Protein AF-A0A8T5UX08-F1 (afdb_monomer_lite)

Secondary structure (DSSP, 8-state):
-HHHHHHHHHHTT--S---EEEEETTEEEEEEEETTEEEEEEE-SS--HHHHHHHHHHHHHHHHHHHHHHHTTT-GGGHHHHHHHHHHHHHHT--

pLDDT: mean 85.42, std 13.53, range [38.19, 97.06]

Foldseek 3Di:
DVVVVQVVCVVVVVHGDAWDWDDDPFWIWIWGDQAPDIDIDTGGNPDDPVVVSVVCVVPSPVLSVLVVVCVVVVDPPCSVVSVVVVVVVVVVVPD

Structure (mmCIF, N/CA/C/O backbone):
data_AF-A0A8T5UX08-F1
#
_entry.id   AF-A0A8T5UX08-F1
#
loop_
_atom_site.group_PDB
_atom_site.id
_atom_site.type_symbol
_atom_site.label_atom_id
_atom_site.label_alt_id
_atom_site.label_comp_id
_atom_site.label_asym_id
_atom_site.label_entity_id
_atom_site.label_seq_id
_atom_site.pdbx_PDB_ins_code
_atom_site.Cartn_x
_atom_site.Cartn_y
_atom_site.Cartn_z
_atom_site.occupancy
_atom_site.B_iso_or_equiv
_atom_site.auth_seq_id
_atom_site.auth_comp_id
_atom_site.auth_asym_id
_atom_site.auth_atom_id
_atom_site.pdbx_PDB_model_num
ATOM 1 N N . VAL A 1 1 ? 12.813 0.146 5.584 1.00 80.19 1 VAL A N 1
ATOM 2 C CA . VAL A 1 1 ? 12.637 0.246 4.114 1.00 80.19 1 VAL A CA 1
ATOM 3 C C . VAL A 1 1 ? 11.572 1.273 3.747 1.00 80.19 1 VAL A C 1
ATOM 5 O O . VAL A 1 1 ? 11.919 2.205 3.045 1.00 80.19 1 VAL A O 1
ATOM 8 N N . TYR A 1 2 ? 10.343 1.184 4.275 1.00 87.81 2 TYR A N 1
ATOM 9 C CA . TYR A 1 2 ? 9.266 2.148 3.973 1.00 87.81 2 TYR A CA 1
ATOM 10 C C . TYR A 1 2 ? 9.664 3.622 4.173 1.00 87.81 2 TYR A C 1
ATOM 12 O O . TYR A 1 2 ? 9.585 4.415 3.244 1.00 87.81 2 TYR A O 1
ATOM 20 N N . THR A 1 3 ? 10.187 3.979 5.349 1.00 88.94 3 THR A N 1
ATOM 21 C CA . THR A 1 3 ? 10.601 5.362 5.652 1.00 88.94 3 THR A CA 1
ATOM 22 C C . THR A 1 3 ? 11.698 5.879 4.718 1.00 88.94 3 THR A C 1
ATOM 24 O O . THR A 1 3 ? 11.671 7.036 4.323 1.00 88.94 3 THR A O 1
ATOM 27 N N . ALA A 1 4 ? 12.632 5.011 4.317 1.00 91.44 4 ALA A N 1
ATOM 28 C CA . ALA A 1 4 ? 13.672 5.372 3.355 1.00 91.44 4 ALA A CA 1
ATOM 29 C C . ALA A 1 4 ? 13.083 5.613 1.953 1.00 91.44 4 ALA A C 1
ATOM 31 O O . ALA A 1 4 ? 13.521 6.518 1.253 1.00 91.44 4 ALA A O 1
ATOM 32 N N . GLY A 1 5 ? 12.064 4.841 1.557 1.00 91.94 5 GLY A N 1
ATOM 33 C CA . GLY A 1 5 ? 11.319 5.075 0.317 1.00 91.94 5 GLY A CA 1
ATOM 34 C C . GLY A 1 5 ? 10.565 6.409 0.324 1.00 91.94 5 GLY A C 1
ATOM 35 O O . GLY A 1 5 ? 10.574 7.122 -0.675 1.00 91.94 5 GLY A O 1
ATOM 36 N N . GLU A 1 6 ? 9.973 6.791 1.460 1.00 92.25 6 GLU A N 1
ATOM 37 C CA . GLU A 1 6 ? 9.371 8.123 1.631 1.00 92.25 6 GLU A CA 1
ATOM 38 C C . GLU A 1 6 ? 10.401 9.244 1.510 1.00 92.25 6 GLU A C 1
ATOM 40 O O . GLU A 1 6 ? 10.161 10.218 0.801 1.00 92.25 6 GLU A O 1
ATOM 45 N N . GLU A 1 7 ? 11.547 9.102 2.173 1.00 93.88 7 GLU A N 1
ATOM 46 C CA . GLU A 1 7 ? 12.625 10.087 2.115 1.00 93.88 7 GLU A CA 1
ATOM 47 C C . GLU A 1 7 ? 13.156 10.253 0.684 1.00 93.88 7 GLU A C 1
ATOM 49 O O . GLU A 1 7 ? 13.271 11.374 0.193 1.00 93.88 7 GLU A O 1
ATOM 54 N N . GLN A 1 8 ? 13.379 9.147 -0.032 1.00 94.44 8 GLN A N 1
ATOM 55 C CA . GLN A 1 8 ? 13.766 9.176 -1.445 1.00 94.44 8 GLN A CA 1
ATOM 56 C C . GLN A 1 8 ? 12.712 9.865 -2.318 1.00 94.44 8 GLN A C 1
ATOM 58 O O . GLN A 1 8 ? 13.061 10.690 -3.161 1.00 94.44 8 GLN A O 1
ATOM 63 N N . GLY A 1 9 ? 11.427 9.570 -2.104 1.00 95.00 9 GLY A N 1
ATOM 64 C CA . GLY A 1 9 ? 10.329 10.219 -2.823 1.00 95.00 9 GLY A CA 1
ATOM 65 C C . GLY A 1 9 ? 10.306 11.734 -2.618 1.00 95.00 9 GLY A C 1
ATOM 66 O O . GLY A 1 9 ? 10.103 12.481 -3.575 1.00 95.00 9 GLY A O 1
ATOM 67 N N . GLN A 1 10 ? 10.584 12.198 -1.399 1.00 95.00 10 GLN A N 1
ATOM 68 C CA . GLN A 1 10 ? 10.701 13.624 -1.091 1.00 95.00 10 GLN A CA 1
ATOM 69 C C . GLN A 1 10 ? 11.921 14.258 -1.766 1.00 95.00 10 GLN A C 1
ATOM 71 O O . GLN A 1 10 ? 11.777 15.279 -2.437 1.00 95.00 10 GLN A O 1
ATOM 76 N N . ILE A 1 11 ? 13.099 13.634 -1.655 1.00 96.38 11 ILE A N 1
ATOM 77 C CA . ILE A 1 11 ? 14.350 14.126 -2.259 1.00 96.38 11 ILE A CA 1
ATOM 78 C C . ILE A 1 11 ? 14.218 14.270 -3.780 1.00 96.38 11 ILE A C 1
ATOM 80 O O . ILE A 1 11 ? 14.704 15.238 -4.359 1.00 96.38 11 ILE A O 1
ATOM 84 N N . LEU A 1 12 ? 13.543 13.321 -4.429 1.00 97.06 12 LEU A N 1
ATOM 85 C CA . LEU A 1 12 ? 13.351 13.301 -5.880 1.00 97.06 12 LEU A CA 1
ATOM 86 C C . LEU A 1 12 ? 12.160 14.154 -6.357 1.00 97.06 12 LEU A C 1
ATOM 88 O O . LEU A 1 12 ? 11.904 14.220 -7.557 1.00 97.06 12 LEU A O 1
ATOM 92 N N . GLY A 1 13 ? 11.422 14.803 -5.449 1.00 95.44 13 GLY A N 1
ATOM 93 C CA . GLY A 1 13 ? 10.292 15.672 -5.793 1.00 95.44 13 GLY A CA 1
ATOM 94 C C . GLY A 1 13 ? 8.980 14.947 -6.121 1.00 95.44 13 GLY A C 1
ATOM 95 O O . GLY A 1 13 ? 8.055 15.569 -6.638 1.00 95.44 13 GLY A O 1
ATOM 96 N N . TYR A 1 14 ? 8.856 13.656 -5.802 1.00 94.69 14 TYR A N 1
ATOM 97 C CA . TYR A 1 14 ? 7.607 12.890 -5.938 1.00 94.69 14 TYR A CA 1
ATOM 98 C C . TYR A 1 14 ? 6.628 13.112 -4.773 1.00 94.69 14 TYR A C 1
ATOM 100 O O . TYR A 1 14 ? 5.447 12.776 -4.881 1.00 94.69 14 TYR A O 1
ATOM 108 N N . GLY A 1 15 ? 7.099 13.689 -3.664 1.00 92.31 15 GLY A N 1
ATOM 109 C CA . GLY A 1 15 ? 6.284 14.016 -2.498 1.00 92.31 15 GLY A CA 1
ATOM 110 C C . GLY A 1 15 ? 5.991 12.809 -1.604 1.00 92.31 15 GLY A C 1
ATOM 111 O O . GLY A 1 15 ? 6.850 11.962 -1.366 1.00 92.31 15 GLY A O 1
ATOM 112 N N . ASN A 1 16 ? 4.775 12.754 -1.050 1.00 90.00 16 ASN A N 1
ATOM 113 C CA . ASN A 1 16 ? 4.391 11.738 -0.067 1.00 90.00 16 ASN A CA 1
ATOM 114 C C . ASN A 1 16 ? 4.132 10.371 -0.716 1.00 90.00 16 ASN A C 1
ATOM 116 O O . ASN A 1 16 ? 3.418 10.263 -1.715 1.00 90.00 16 ASN A O 1
ATOM 120 N N . MET A 1 17 ? 4.637 9.306 -0.090 1.00 91.69 17 MET A N 1
ATOM 121 C CA . MET A 1 17 ? 4.425 7.944 -0.570 1.00 91.69 17 MET A CA 1
ATOM 122 C C . MET A 1 17 ? 3.008 7.458 -0.252 1.00 91.69 17 MET A C 1
ATOM 124 O O . MET A 1 17 ? 2.621 7.316 0.907 1.00 91.69 17 MET A O 1
ATOM 128 N N . ASN A 1 18 ? 2.239 7.167 -1.302 1.00 91.50 18 ASN A N 1
ATOM 129 C CA . ASN A 1 18 ? 0.868 6.664 -1.176 1.00 91.50 18 ASN A CA 1
ATOM 130 C C . ASN A 1 18 ? 0.796 5.132 -1.069 1.00 91.50 18 ASN A C 1
ATOM 132 O O . ASN A 1 18 ? -0.091 4.596 -0.409 1.00 91.50 18 ASN A O 1
ATOM 136 N N . LEU A 1 19 ? 1.691 4.431 -1.764 1.00 93.75 19 LEU A N 1
ATOM 137 C CA . LEU A 1 19 ? 1.763 2.974 -1.826 1.00 93.75 19 LEU A CA 1
ATOM 138 C C . LEU A 1 19 ? 3.178 2.585 -2.246 1.00 93.75 19 LEU A C 1
ATOM 140 O O . LEU A 1 19 ? 3.684 3.108 -3.237 1.00 93.75 19 LEU A O 1
ATOM 144 N N . GLN A 1 20 ? 3.773 1.640 -1.530 1.00 94.94 20 GLN A N 1
ATOM 145 C CA . GLN A 1 20 ? 4.984 0.947 -1.950 1.00 94.94 20 GLN A CA 1
ATOM 146 C C . GLN A 1 20 ? 4.627 -0.482 -2.352 1.00 94.94 20 GLN A C 1
ATOM 148 O O . GLN A 1 20 ? 3.885 -1.157 -1.638 1.00 94.94 20 GLN A O 1
ATOM 153 N N . ILE A 1 21 ? 5.180 -0.939 -3.473 1.00 94.75 21 ILE A N 1
ATOM 154 C CA . ILE A 1 21 ? 5.111 -2.330 -3.923 1.00 94.75 21 ILE A CA 1
ATOM 155 C C . ILE A 1 21 ? 6.546 -2.827 -4.051 1.00 94.75 21 ILE A C 1
ATOM 157 O O . ILE A 1 21 ? 7.399 -2.142 -4.615 1.00 94.75 21 ILE A O 1
ATOM 161 N N . THR A 1 22 ? 6.828 -3.998 -3.504 1.00 94.69 22 THR A N 1
ATOM 162 C CA . THR A 1 22 ? 8.121 -4.666 -3.6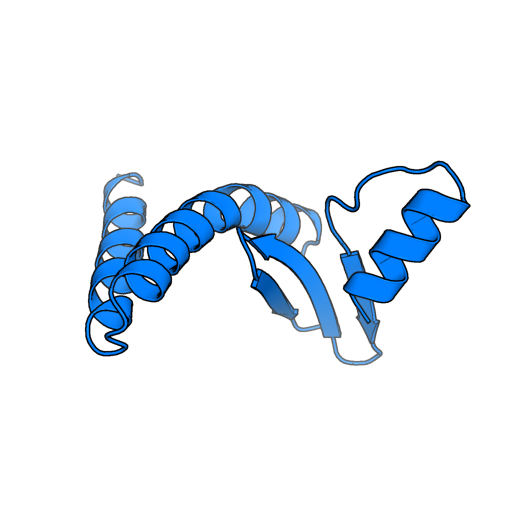38 1.00 94.69 22 THR A CA 1
ATOM 163 C C . THR A 1 22 ? 7.874 -6.091 -4.093 1.00 94.69 22 THR A C 1
ATOM 165 O O . THR A 1 22 ? 7.163 -6.840 -3.430 1.00 94.69 22 THR A O 1
ATOM 168 N N . GLU A 1 23 ? 8.427 -6.439 -5.247 1.00 94.56 23 GLU A N 1
ATOM 169 C CA . GLU A 1 23 ? 8.286 -7.752 -5.864 1.00 94.56 23 GLU A CA 1
ATOM 170 C C . GLU A 1 23 ? 9.486 -8.636 -5.515 1.00 94.56 23 GLU A C 1
ATOM 172 O O . GLU A 1 23 ? 10.630 -8.181 -5.477 1.00 94.56 23 GLU A O 1
ATOM 177 N N . TYR A 1 24 ? 9.203 -9.904 -5.249 1.00 95.19 24 TYR A N 1
ATOM 178 C CA . TYR A 1 24 ? 10.154 -10.965 -4.966 1.00 95.19 24 TYR A CA 1
ATOM 179 C C . TYR A 1 24 ? 9.829 -12.160 -5.859 1.00 95.19 24 TYR A C 1
ATOM 181 O O . TYR A 1 24 ? 8.693 -12.336 -6.291 1.00 95.19 24 TYR A O 1
ATOM 189 N N . ASN A 1 25 ? 10.796 -13.061 -6.038 1.00 96.69 25 ASN A N 1
ATOM 190 C CA . ASN A 1 25 ? 10.606 -14.278 -6.840 1.00 96.69 25 ASN A CA 1
ATOM 191 C C . ASN A 1 25 ? 9.391 -15.117 -6.400 1.00 96.69 25 ASN A C 1
ATOM 193 O O . ASN A 1 25 ? 8.783 -15.795 -7.220 1.00 96.69 25 ASN A O 1
ATOM 197 N N . ASN A 1 26 ? 9.043 -15.060 -5.110 1.00 95.88 26 ASN A N 1
ATOM 198 C CA . ASN A 1 26 ? 7.986 -15.872 -4.509 1.00 95.88 26 ASN A CA 1
ATOM 199 C C . ASN A 1 26 ? 6.795 -15.044 -4.013 1.00 95.88 26 ASN A C 1
ATOM 201 O O . ASN A 1 26 ? 5.982 -15.564 -3.255 1.00 95.88 26 ASN A O 1
ATOM 205 N N . GLY A 1 27 ? 6.682 -13.769 -4.387 1.00 96.62 27 GLY A N 1
ATOM 206 C CA . GLY A 1 27 ? 5.550 -12.972 -3.937 1.00 96.62 27 GLY A CA 1
ATOM 207 C C . GLY A 1 27 ? 5.756 -11.476 -4.008 1.00 96.62 27 GLY A C 1
ATOM 208 O O . GLY A 1 27 ? 6.754 -10.979 -4.520 1.00 96.62 27 GLY A O 1
ATOM 209 N N . MET A 1 28 ? 4.804 -10.739 -3.454 1.00 96.94 28 MET A N 1
ATOM 210 C CA . MET A 1 28 ? 4.851 -9.284 -3.412 1.00 96.94 28 MET A CA 1
ATOM 211 C C . MET A 1 28 ? 4.550 -8.781 -2.007 1.00 96.94 28 MET A C 1
ATOM 213 O O . MET A 1 28 ? 3.761 -9.369 -1.269 1.00 96.94 28 MET A O 1
ATOM 217 N N . ILE A 1 29 ? 5.164 -7.660 -1.646 1.00 96.56 29 ILE A N 1
ATOM 218 C CA . ILE A 1 29 ? 4.871 -6.912 -0.429 1.00 96.56 29 ILE A CA 1
ATOM 219 C C . ILE A 1 29 ? 4.308 -5.553 -0.827 1.00 96.56 29 ILE A C 1
ATOM 221 O O . ILE A 1 29 ? 4.950 -4.776 -1.532 1.00 96.56 29 ILE A O 1
ATOM 225 N N . TYR A 1 30 ? 3.119 -5.248 -0.323 1.00 96.38 30 TYR A N 1
ATOM 226 C CA . TYR A 1 30 ? 2.438 -3.973 -0.488 1.00 96.38 30 TYR A CA 1
ATOM 227 C C . TYR A 1 30 ? 2.433 -3.248 0.846 1.00 96.38 30 TYR A C 1
ATOM 229 O O . TYR A 1 30 ? 2.094 -3.845 1.865 1.00 96.38 30 TYR A O 1
ATOM 237 N N . SER A 1 31 ? 2.790 -1.970 0.858 1.00 95.19 31 SER A N 1
ATOM 238 C CA . SER A 1 31 ? 2.828 -1.169 2.081 1.00 95.19 31 SER A CA 1
ATOM 239 C C . SER A 1 31 ? 2.137 0.171 1.881 1.00 95.19 31 SER A C 1
ATOM 241 O O . SER A 1 31 ? 2.407 0.875 0.906 1.00 95.19 31 SER A O 1
ATOM 243 N N . VAL A 1 32 ? 1.274 0.544 2.822 1.00 94.94 32 VAL A N 1
ATOM 244 C CA . VAL A 1 32 ? 0.603 1.851 2.862 1.00 94.94 32 VAL A CA 1
ATOM 245 C C . VAL A 1 32 ? 0.652 2.423 4.270 1.00 94.94 32 VAL A C 1
ATOM 247 O O . VAL A 1 32 ? 0.584 1.692 5.261 1.00 94.94 32 VAL A O 1
ATOM 250 N N . ARG A 1 33 ? 0.731 3.747 4.377 1.00 90.94 33 ARG A N 1
ATOM 251 C CA . ARG A 1 33 ? 0.641 4.437 5.664 1.00 90.94 33 ARG A CA 1
ATOM 252 C C . ARG A 1 33 ? -0.745 4.221 6.283 1.00 90.94 33 ARG A C 1
ATOM 254 O O . ARG A 1 33 ? -1.765 4.448 5.636 1.00 90.94 33 ARG A O 1
ATOM 261 N N . ALA A 1 34 ? -0.776 3.811 7.548 1.00 90.94 34 ALA A N 1
ATOM 262 C CA . ALA A 1 34 ? -1.991 3.598 8.330 1.00 90.94 34 ALA A CA 1
ATOM 263 C C . ALA A 1 34 ? -1.849 4.306 9.687 1.00 90.94 34 ALA A C 1
ATOM 265 O O . ALA A 1 34 ? -1.416 3.730 10.687 1.00 90.94 34 ALA A O 1
ATOM 266 N N . GLY A 1 35 ? -2.180 5.600 9.713 1.00 86.81 35 GLY A N 1
ATOM 267 C CA . GLY A 1 35 ? -1.992 6.446 10.893 1.00 86.81 35 GLY A CA 1
ATOM 268 C C . GLY A 1 35 ? -0.507 6.651 11.204 1.00 86.81 35 GLY A C 1
ATOM 269 O O . GLY A 1 35 ? 0.253 7.092 10.341 1.00 86.81 35 GLY A O 1
ATOM 270 N N . LYS A 1 36 ? -0.098 6.332 12.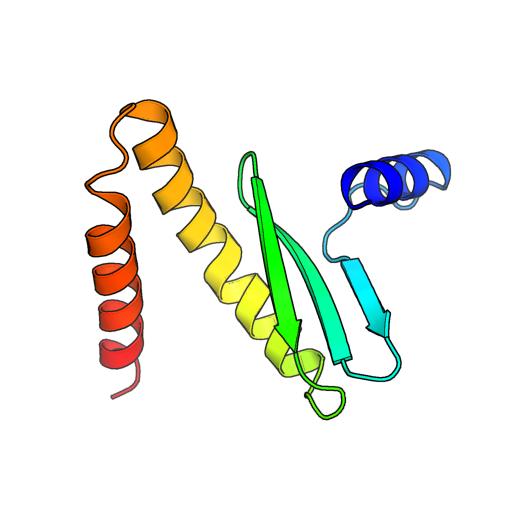440 1.00 84.50 36 LYS A N 1
ATOM 271 C CA . LYS A 1 36 ? 1.316 6.360 12.864 1.00 84.50 36 LYS A CA 1
ATOM 272 C C . LYS A 1 36 ? 2.106 5.114 12.437 1.00 84.50 36 LYS A C 1
ATOM 274 O O . LYS A 1 36 ? 3.323 5.104 12.585 1.00 84.50 36 LYS A O 1
ATOM 279 N N . GLY A 1 37 ? 1.427 4.078 11.942 1.00 86.44 37 GLY A N 1
ATOM 280 C CA . GLY A 1 37 ? 2.034 2.826 11.498 1.00 86.44 37 GLY A CA 1
ATOM 281 C C . GLY A 1 37 ? 1.992 2.638 9.983 1.00 86.44 37 GLY A C 1
ATOM 282 O O . GLY A 1 37 ? 1.556 3.509 9.225 1.00 86.44 37 GLY A O 1
ATOM 283 N N . VAL A 1 38 ? 2.429 1.458 9.550 1.00 90.69 38 VAL A N 1
ATOM 284 C CA . VAL A 1 38 ? 2.398 1.011 8.154 1.00 90.69 38 VAL A CA 1
ATOM 285 C C . VAL A 1 38 ? 1.603 -0.288 8.098 1.00 90.69 38 VAL A C 1
ATOM 287 O O . VAL A 1 38 ? 1.910 -1.230 8.826 1.00 90.69 38 VAL A O 1
ATOM 290 N N . LEU A 1 39 ? 0.575 -0.334 7.251 1.00 92.81 39 LEU A N 1
ATOM 291 C CA . LEU A 1 39 ? -0.140 -1.564 6.934 1.00 92.81 39 LEU A CA 1
ATOM 292 C C . LEU A 1 39 ? 0.595 -2.273 5.801 1.00 92.81 39 LEU A C 1
ATOM 294 O O . LEU A 1 39 ? 0.846 -1.670 4.755 1.00 92.81 39 LEU A O 1
ATOM 298 N N . VAL A 1 40 ? 0.909 -3.547 6.019 1.00 94.44 40 VAL A N 1
ATOM 299 C CA . VAL A 1 40 ? 1.656 -4.382 5.079 1.00 94.44 40 VAL A CA 1
ATOM 300 C C . VAL A 1 40 ? 0.811 -5.586 4.683 1.00 94.44 40 VAL A C 1
ATOM 302 O O . VAL A 1 40 ? 0.226 -6.242 5.542 1.00 94.44 40 VAL A O 1
ATOM 305 N N . VAL A 1 41 ? 0.759 -5.879 3.386 1.00 95.69 41 VAL A N 1
ATOM 306 C CA . VAL A 1 41 ? 0.132 -7.082 2.828 1.00 95.69 41 VAL A CA 1
ATOM 307 C C . VAL A 1 41 ? 1.190 -7.840 2.041 1.00 95.69 41 VAL A C 1
ATOM 309 O O . VAL A 1 41 ? 1.79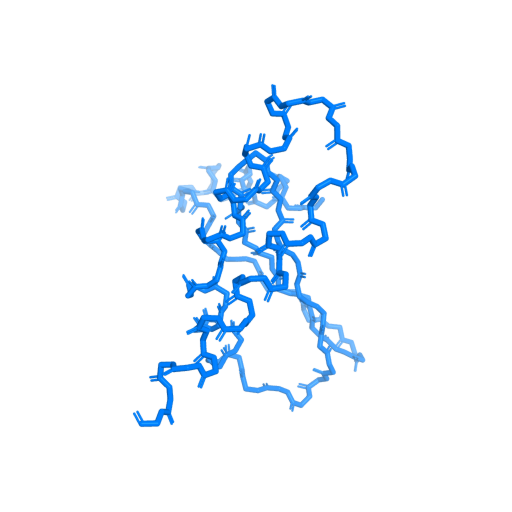8 -7.277 1.133 1.00 95.69 41 VAL A O 1
ATOM 312 N N . ALA A 1 42 ? 1.405 -9.103 2.397 1.00 96.44 42 ALA A N 1
ATOM 313 C CA . ALA A 1 42 ? 2.241 -10.031 1.646 1.00 96.44 42 ALA A CA 1
ATOM 314 C C . ALA A 1 42 ? 1.345 -10.962 0.825 1.00 96.44 42 ALA A C 1
ATOM 316 O O . ALA A 1 42 ? 0.304 -11.407 1.312 1.00 96.44 42 ALA A O 1
ATOM 317 N N . THR A 1 43 ? 1.736 -11.238 -0.412 1.00 96.75 43 THR A N 1
ATOM 318 C CA . THR A 1 43 ? 0.974 -12.086 -1.331 1.00 96.75 43 THR A CA 1
ATOM 319 C C . THR A 1 43 ? 1.885 -13.037 -2.085 1.00 96.75 43 THR A C 1
ATOM 321 O O . THR A 1 43 ? 3.066 -12.748 -2.259 1.00 96.75 43 THR A O 1
ATOM 324 N N . ASP A 1 44 ? 1.304 -14.101 -2.633 1.00 96.00 44 ASP A N 1
ATOM 325 C CA . ASP A 1 44 ? 1.927 -14.904 -3.687 1.00 96.00 44 ASP A CA 1
ATOM 326 C C . ASP A 1 44 ? 2.137 -14.078 -4.981 1.00 96.00 44 ASP A C 1
ATOM 328 O O . ASP A 1 44 ? 1.595 -12.969 -5.097 1.00 96.00 44 ASP A O 1
ATOM 332 N N . PRO A 1 45 ? 2.902 -14.584 -5.973 1.00 91.62 45 PRO A N 1
ATOM 333 C CA . PRO A 1 45 ? 3.189 -13.850 -7.211 1.00 91.62 45 PRO A CA 1
ATOM 334 C C . PRO A 1 45 ? 1.947 -13.591 -8.075 1.00 91.62 45 PRO A C 1
ATOM 336 O O . PRO A 1 45 ? 1.832 -12.559 -8.729 1.00 91.62 45 PRO A O 1
ATOM 339 N N . ASN A 1 46 ? 0.989 -14.521 -8.071 1.00 90.31 46 ASN A N 1
ATOM 340 C CA . ASN A 1 46 ? -0.159 -14.507 -8.978 1.00 90.31 46 ASN A CA 1
ATOM 341 C C . ASN A 1 46 ? -1.364 -13.764 -8.386 1.00 90.31 46 ASN A C 1
ATOM 343 O O . ASN A 1 46 ? -2.469 -14.306 -8.324 1.00 90.31 46 ASN A O 1
ATOM 347 N N . VAL A 1 47 ? -1.166 -12.520 -7.945 1.00 91.56 47 VAL A N 1
ATOM 348 C CA . VAL A 1 47 ? -2.261 -11.671 -7.453 1.00 91.56 47 VAL A CA 1
ATOM 349 C C . VAL A 1 47 ? -2.547 -10.499 -8.377 1.00 91.56 47 VAL A C 1
ATOM 351 O O . VAL A 1 47 ? -1.662 -9.905 -8.988 1.00 91.56 47 VAL A O 1
ATOM 354 N N . GLN A 1 48 ? -3.817 -10.105 -8.441 1.00 94.19 48 GLN A N 1
ATOM 355 C CA . GLN A 1 48 ? -4.207 -8.917 -9.183 1.00 94.19 48 GLN A CA 1
ATOM 356 C C . GLN A 1 48 ? -3.854 -7.658 -8.373 1.00 94.19 48 GLN A C 1
ATOM 358 O O . GLN A 1 48 ? -4.559 -7.295 -7.431 1.00 94.19 48 GLN A O 1
ATOM 363 N N . ILE A 1 49 ? -2.789 -6.953 -8.769 1.00 93.00 49 ILE A N 1
ATOM 364 C CA . ILE A 1 49 ? -2.296 -5.723 -8.110 1.00 93.00 49 ILE A CA 1
ATOM 365 C C . ILE A 1 49 ? -3.423 -4.703 -7.885 1.00 93.00 49 ILE A C 1
ATOM 367 O O . ILE A 1 49 ? -3.511 -4.080 -6.825 1.00 93.00 49 ILE A O 1
ATOM 371 N N . GLY A 1 50 ? -4.317 -4.546 -8.869 1.00 94.56 50 GLY A N 1
ATOM 372 C CA . GLY A 1 50 ? -5.467 -3.645 -8.774 1.00 94.56 50 GLY A CA 1
ATOM 373 C C . GLY A 1 50 ? -6.392 -3.978 -7.601 1.00 94.56 50 GLY A C 1
ATOM 374 O O . GLY A 1 50 ? -6.811 -3.073 -6.878 1.00 94.56 50 GLY A O 1
ATOM 375 N N . PHE A 1 51 ? -6.640 -5.267 -7.361 1.00 94.62 51 PHE A N 1
ATOM 376 C CA . PHE A 1 51 ? -7.457 -5.741 -6.248 1.00 94.62 51 PHE A CA 1
ATOM 377 C C . PHE A 1 51 ? -6.789 -5.462 -4.898 1.00 94.62 51 PHE A C 1
ATOM 379 O O . PHE A 1 51 ? -7.431 -4.929 -3.990 1.00 94.62 51 PHE A O 1
ATOM 386 N N . ILE A 1 52 ? -5.484 -5.724 -4.776 1.00 95.94 52 ILE A N 1
ATOM 387 C CA . ILE A 1 52 ? -4.734 -5.430 -3.546 1.00 95.94 52 ILE A CA 1
ATOM 388 C C . ILE A 1 52 ? -4.723 -3.926 -3.262 1.00 95.94 52 ILE A C 1
ATOM 390 O O . ILE A 1 52 ? -5.008 -3.497 -2.143 1.00 95.94 52 ILE A O 1
ATOM 394 N N . ARG A 1 53 ? -4.487 -3.098 -4.285 1.00 94.81 53 ARG A N 1
ATOM 395 C CA . ARG A 1 53 ? -4.511 -1.635 -4.163 1.00 94.81 53 ARG A CA 1
ATOM 396 C C . ARG A 1 53 ? -5.882 -1.113 -3.732 1.00 94.81 53 ARG A C 1
ATOM 398 O O . ARG A 1 53 ? -5.950 -0.248 -2.859 1.00 94.81 53 ARG A O 1
ATOM 405 N N . ALA A 1 54 ? -6.964 -1.620 -4.325 1.00 94.94 54 ALA A N 1
ATOM 406 C CA . ALA A 1 54 ? -8.327 -1.246 -3.949 1.00 94.94 54 ALA A CA 1
ATOM 407 C C . ALA A 1 54 ? -8.640 -1.652 -2.500 1.00 94.94 54 ALA A C 1
ATOM 409 O O . ALA A 1 54 ? -9.153 -0.841 -1.728 1.00 94.94 54 ALA A O 1
ATOM 410 N N . THR A 1 55 ? -8.250 -2.868 -2.116 1.00 94.56 55 THR A N 1
ATOM 411 C CA . THR A 1 55 ? -8.415 -3.408 -0.761 1.00 94.56 55 THR A CA 1
ATOM 412 C C . THR A 1 55 ? -7.678 -2.551 0.268 1.00 94.56 55 THR A C 1
ATOM 414 O O . THR A 1 55 ? -8.284 -2.081 1.229 1.00 94.56 55 THR A O 1
ATOM 417 N N . LEU A 1 56 ? -6.398 -2.253 0.037 1.00 95.31 56 LEU A N 1
ATOM 418 C CA . LEU A 1 56 ? -5.603 -1.393 0.916 1.00 95.31 56 LEU A CA 1
ATOM 419 C C . LEU A 1 56 ? -6.202 0.010 1.041 1.00 95.31 56 LEU A C 1
ATOM 421 O O . LEU A 1 56 ? -6.319 0.527 2.149 1.00 95.31 56 LEU A O 1
ATOM 425 N N . LYS A 1 57 ? -6.648 0.612 -0.068 1.00 92.56 57 LYS A N 1
ATOM 426 C CA . LYS A 1 57 ? -7.275 1.941 -0.051 1.00 92.56 57 LYS A CA 1
ATOM 427 C C . LYS A 1 57 ? -8.595 1.957 0.731 1.00 92.56 57 LYS A C 1
ATOM 429 O O . LYS A 1 57 ? -8.868 2.936 1.421 1.00 92.56 57 LYS A O 1
ATOM 434 N N . LYS A 1 58 ? -9.395 0.887 0.643 1.00 93.44 58 LYS A N 1
ATOM 435 C CA . LYS A 1 58 ? -10.652 0.730 1.395 1.00 93.44 58 LYS A CA 1
ATOM 436 C C . LYS A 1 58 ? -10.398 0.584 2.898 1.00 93.44 58 LYS A C 1
ATOM 438 O O . LYS A 1 58 ? -11.116 1.174 3.704 1.00 93.44 58 LYS A O 1
ATOM 443 N N . TRP A 1 59 ? -9.397 -0.207 3.275 1.00 93.44 59 TRP A N 1
ATOM 444 C CA . TRP A 1 59 ? -9.258 -0.698 4.646 1.00 93.44 59 TRP A CA 1
ATOM 445 C C . TRP A 1 59 ? -8.216 0.023 5.493 1.00 93.44 59 TRP A C 1
ATOM 447 O O . TRP A 1 59 ? -8.423 0.156 6.699 1.00 93.44 59 TRP A O 1
ATOM 457 N N . ALA A 1 60 ? -7.141 0.544 4.899 1.00 93.25 60 ALA A N 1
ATOM 458 C CA . ALA A 1 60 ? -6.078 1.215 5.648 1.00 93.25 60 ALA A CA 1
ATOM 459 C C . ALA A 1 60 ? -6.583 2.380 6.525 1.00 93.25 60 ALA A C 1
ATOM 461 O O . ALA A 1 60 ? -6.168 2.444 7.683 1.00 93.25 60 ALA A O 1
ATOM 462 N N . PRO A 1 61 ? -7.516 3.250 6.073 1.00 92.88 61 PRO A N 1
ATOM 463 C CA . PRO A 1 61 ? -8.054 4.308 6.929 1.00 92.88 61 PRO A CA 1
ATOM 464 C C . PRO A 1 61 ? -8.843 3.771 8.132 1.00 92.88 61 PRO A C 1
ATOM 466 O O . PRO A 1 61 ? -8.709 4.294 9.236 1.00 92.88 61 PRO A O 1
AT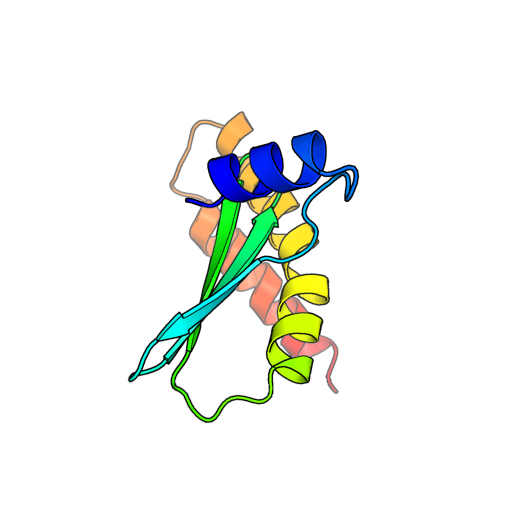OM 469 N N . LYS A 1 62 ? -9.631 2.702 7.943 1.00 92.50 62 LYS A N 1
ATOM 470 C CA . LYS A 1 62 ? -10.424 2.075 9.015 1.00 92.50 62 LYS A CA 1
ATOM 471 C C . LYS A 1 62 ? -9.518 1.404 10.050 1.00 92.50 62 LYS A C 1
ATOM 473 O O . LYS A 1 62 ? -9.695 1.589 11.251 1.00 92.50 62 LYS A O 1
ATOM 478 N N . ILE A 1 63 ? -8.495 0.691 9.583 1.00 90.81 63 ILE A N 1
ATOM 479 C CA . ILE A 1 63 ? -7.488 0.062 10.447 1.00 90.81 63 ILE A CA 1
ATOM 480 C C . ILE A 1 63 ? -6.710 1.133 11.220 1.00 90.81 63 ILE A C 1
ATOM 482 O O . ILE A 1 63 ? -6.519 1.001 12.426 1.00 90.81 63 ILE A O 1
ATOM 486 N N . ALA A 1 64 ? -6.324 2.233 10.569 1.00 91.44 64 ALA A N 1
ATOM 487 C CA . ALA A 1 64 ? -5.659 3.351 11.233 1.00 91.44 64 ALA A CA 1
ATOM 488 C C . ALA A 1 64 ? -6.512 3.949 12.364 1.00 91.44 64 ALA A C 1
ATOM 490 O O . ALA A 1 64 ? -5.978 4.271 13.424 1.00 91.44 64 ALA A O 1
ATOM 491 N N . GLN A 1 65 ? -7.829 4.077 12.165 1.00 90.12 65 GLN A N 1
ATOM 492 C CA . GLN A 1 65 ? -8.745 4.537 13.210 1.00 90.12 65 GLN A CA 1
ATOM 493 C C . GLN A 1 65 ? -8.759 3.588 14.410 1.00 90.12 65 GLN A C 1
ATOM 495 O O . GLN A 1 65 ? -8.607 4.055 15.538 1.00 90.12 65 GLN A O 1
ATOM 500 N N . VAL A 1 66 ? -8.872 2.275 14.182 1.00 86.62 66 VAL A N 1
ATOM 501 C CA . VAL A 1 66 ? -8.820 1.272 15.259 1.00 86.62 66 VAL A CA 1
ATOM 502 C C . VAL A 1 66 ? -7.498 1.367 16.015 1.00 86.62 66 VAL A C 1
ATOM 504 O O . VAL A 1 66 ? -7.500 1.562 17.227 1.00 86.62 66 VAL A O 1
ATOM 507 N N . LEU A 1 67 ? -6.366 1.335 15.310 1.00 82.12 67 LEU A N 1
ATOM 508 C CA . LEU A 1 67 ? -5.042 1.416 15.931 1.00 82.12 67 LEU A CA 1
ATOM 509 C C . LEU A 1 67 ? -4.864 2.698 16.752 1.00 82.12 67 LEU A C 1
ATOM 511 O O . LEU A 1 67 ? -4.358 2.645 17.871 1.00 82.12 67 LEU A O 1
ATOM 515 N N . ASN A 1 68 ? -5.326 3.843 16.244 1.00 83.31 68 ASN A N 1
ATOM 516 C CA . ASN A 1 68 ? -5.259 5.105 16.977 1.00 83.31 68 ASN A CA 1
ATOM 517 C C . ASN A 1 68 ? -6.062 5.059 18.287 1.00 83.31 68 ASN A C 1
ATOM 519 O O . ASN A 1 68 ? -5.584 5.582 19.292 1.00 83.31 68 ASN A O 1
ATOM 523 N N . ARG A 1 69 ? -7.238 4.412 18.318 1.00 79.81 69 ARG A N 1
ATOM 524 C CA . ARG A 1 69 ? -8.023 4.253 19.558 1.00 79.81 69 ARG A CA 1
ATOM 525 C C . ARG A 1 69 ? -7.270 3.449 20.617 1.00 79.81 69 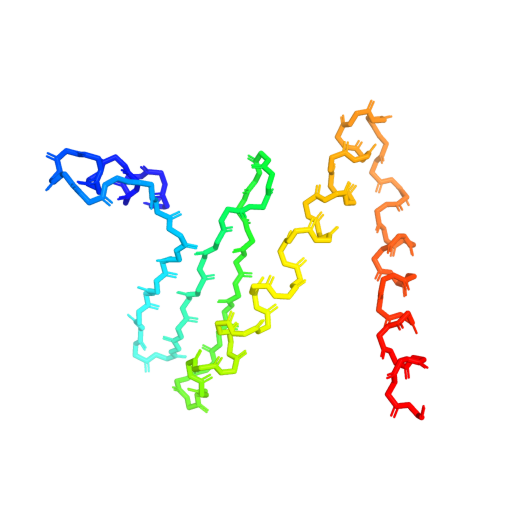ARG A C 1
ATOM 527 O O . ARG A 1 69 ? -7.365 3.780 21.794 1.00 79.81 69 ARG A O 1
ATOM 534 N N . HIS A 1 70 ? -6.510 2.436 20.210 1.00 70.19 70 HIS A N 1
ATOM 535 C CA . HIS A 1 70 ? -5.811 1.536 21.136 1.00 70.19 70 HIS A CA 1
ATOM 536 C C . HIS A 1 70 ? -4.453 2.066 21.593 1.00 70.19 70 HIS A C 1
ATOM 538 O O . HIS A 1 70 ? -4.125 1.959 22.773 1.00 70.19 70 HIS A O 1
ATOM 544 N N . ILE A 1 71 ? -3.706 2.742 20.713 1.00 65.62 71 ILE A N 1
ATOM 545 C CA . ILE A 1 71 ? -2.456 3.433 21.082 1.00 65.62 71 ILE A CA 1
ATOM 546 C C . ILE A 1 71 ? -2.725 4.519 22.137 1.00 65.62 71 ILE A C 1
ATOM 548 O O . ILE A 1 71 ? -1.909 4.723 23.031 1.00 65.62 71 ILE A O 1
ATOM 552 N N . LEU A 1 72 ? -3.879 5.190 22.071 1.00 57.41 72 LEU A N 1
ATOM 553 C CA . LEU A 1 72 ? -4.291 6.194 23.059 1.00 57.41 72 LEU A CA 1
ATOM 554 C C . LEU A 1 72 ? -4.774 5.590 24.388 1.00 57.41 72 LEU A C 1
ATOM 556 O O . LEU A 1 72 ? -4.774 6.289 25.397 1.00 57.41 72 LEU A O 1
ATOM 560 N N . LYS A 1 73 ? -5.186 4.315 24.403 1.00 57.12 73 LYS A N 1
ATOM 561 C CA . LYS A 1 73 ? -5.728 3.631 25.591 1.00 57.12 73 LYS A CA 1
ATOM 562 C C . LYS A 1 73 ? -4.703 2.785 26.351 1.00 57.12 73 LYS A C 1
ATOM 564 O O . LYS A 1 73 ? -5.015 2.323 27.441 1.00 57.12 73 LYS A O 1
ATOM 569 N N . GLY A 1 74 ? -3.507 2.560 25.798 1.00 55.84 74 GLY A N 1
ATOM 570 C CA . GLY A 1 74 ? -2.436 1.800 26.458 1.00 55.84 74 GLY A CA 1
ATOM 571 C C . GLY A 1 74 ? -2.758 0.324 26.746 1.00 55.84 74 GLY A C 1
ATOM 572 O O . GLY A 1 74 ? -1.997 -0.324 27.456 1.00 55.84 74 GLY A O 1
ATOM 573 N N . ALA A 1 75 ? -3.859 -0.215 26.209 1.00 55.12 75 ALA A N 1
ATOM 574 C CA . ALA A 1 75 ? -4.371 -1.546 26.533 1.00 55.12 75 ALA A CA 1
ATOM 575 C C . ALA A 1 75 ? -4.466 -2.421 25.263 1.00 55.12 75 ALA A C 1
ATOM 577 O O . ALA A 1 75 ? -5.318 -2.159 24.411 1.00 55.12 75 ALA A O 1
ATOM 578 N N . PRO A 1 76 ? -3.625 -3.465 25.118 1.00 57.25 76 PRO A N 1
ATOM 579 C CA . PRO A 1 76 ? -3.622 -4.358 23.952 1.00 57.25 76 PR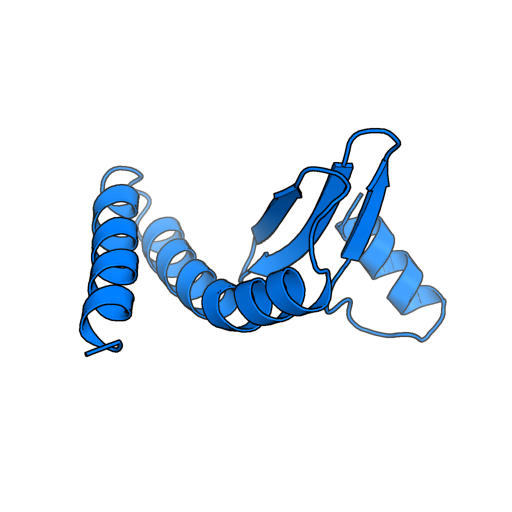O A CA 1
ATOM 580 C C . PRO A 1 76 ? -4.886 -5.220 23.803 1.00 57.25 76 PRO A C 1
ATOM 582 O O . PRO A 1 76 ? -5.177 -5.701 22.710 1.00 57.25 76 PRO A O 1
ATOM 585 N N . GLU A 1 77 ? -5.634 -5.431 24.888 1.00 59.88 77 GLU A N 1
ATOM 586 C CA . GLU A 1 77 ? -6.631 -6.508 24.972 1.00 59.88 77 GLU A CA 1
ATOM 587 C C . GLU A 1 77 ? -7.893 -6.280 24.123 1.00 59.88 77 GLU A C 1
ATOM 589 O O . GLU A 1 77 ? -8.598 -7.233 23.816 1.00 59.88 77 GLU A O 1
ATOM 594 N N . THR A 1 78 ? -8.155 -5.051 23.662 1.00 64.75 78 THR A N 1
ATOM 595 C CA . THR A 1 78 ? -9.403 -4.710 22.943 1.00 64.75 78 THR A CA 1
ATOM 596 C C . THR A 1 78 ? -9.245 -4.553 21.423 1.00 64.75 78 THR A C 1
ATOM 598 O O . THR A 1 78 ? -10.234 -4.361 20.718 1.00 64.75 78 THR A O 1
ATOM 601 N N . ILE A 1 79 ? -8.028 -4.692 20.875 1.00 70.19 79 ILE A N 1
ATOM 602 C CA . ILE A 1 79 ? -7.781 -4.569 19.420 1.00 70.19 79 ILE A CA 1
ATOM 603 C C . ILE A 1 79 ? -8.463 -5.703 18.638 1.00 70.19 79 ILE A C 1
ATOM 605 O O . ILE A 1 79 ? -8.992 -5.474 17.552 1.00 70.19 79 ILE A O 1
ATOM 609 N N . SER A 1 80 ? -8.460 -6.921 19.196 1.00 74.38 80 SER A N 1
ATOM 610 C CA . SER A 1 80 ? -9.072 -8.121 18.598 1.00 74.38 80 SER A CA 1
ATOM 611 C C . SER A 1 80 ? -10.536 -7.894 18.226 1.00 74.38 80 SER A C 1
ATOM 613 O O . SER A 1 80 ? -10.964 -8.242 17.125 1.00 74.38 80 SER A O 1
ATOM 615 N N . ASP A 1 81 ? -11.300 -7.312 19.145 1.00 78.31 81 ASP A N 1
ATOM 616 C CA . ASP A 1 81 ? -12.755 -7.283 19.038 1.00 78.31 81 ASP A CA 1
ATOM 617 C C . ASP A 1 81 ? -13.214 -6.171 18.091 1.00 78.31 81 ASP A C 1
ATOM 619 O O . ASP A 1 81 ? -14.062 -6.415 17.235 1.00 78.31 81 ASP A O 1
ATOM 623 N N . ASP A 1 82 ? -12.536 -5.019 18.110 1.00 75.88 82 ASP A N 1
ATOM 624 C CA . ASP A 1 82 ? -12.725 -3.945 17.127 1.00 75.88 82 ASP A CA 1
ATOM 625 C C . ASP A 1 82 ? -12.433 -4.412 15.687 1.00 75.88 82 ASP A C 1
ATOM 627 O O . ASP A 1 82 ? -13.115 -4.018 14.737 1.00 75.88 82 ASP A O 1
ATOM 631 N N . LEU A 1 83 ? -11.404 -5.248 15.498 1.00 76.31 83 LEU A N 1
ATOM 632 C CA . LEU A 1 83 ? -11.078 -5.807 14.182 1.00 76.31 83 LEU A CA 1
ATOM 633 C C . LEU A 1 83 ? -12.138 -6.814 13.713 1.00 76.31 83 LEU A C 1
ATOM 635 O O . LEU A 1 83 ? -12.488 -6.825 12.530 1.00 76.31 83 LEU A O 1
ATOM 639 N N . LYS A 1 84 ? -12.682 -7.632 14.623 1.00 79.44 84 LYS A N 1
ATOM 640 C CA . LYS A 1 84 ? -13.788 -8.558 14.320 1.00 79.44 84 LYS A CA 1
ATOM 641 C C . LYS A 1 84 ? -15.078 -7.813 13.978 1.00 79.44 84 LYS A C 1
ATOM 643 O O . LYS A 1 84 ? -15.804 -8.231 13.074 1.00 79.44 84 LYS A O 1
ATOM 648 N N . GLU A 1 85 ? -15.355 -6.705 14.656 1.00 81.75 85 GLU A N 1
ATOM 649 C CA . GLU A 1 85 ? -16.502 -5.849 14.355 1.00 81.75 85 GLU A CA 1
ATOM 650 C C . GLU A 1 85 ? -16.361 -5.211 12.965 1.00 81.75 85 GLU A C 1
ATOM 652 O O . GLU A 1 85 ? -17.281 -5.291 12.146 1.00 81.75 85 GLU A O 1
ATOM 657 N N . LEU A 1 86 ? -15.175 -4.677 12.642 1.00 80.50 86 LEU A N 1
ATOM 658 C CA . LEU A 1 86 ? -14.875 -4.174 11.298 1.00 80.50 86 LEU A CA 1
ATOM 659 C C . LEU A 1 86 ? -15.104 -5.238 10.220 1.00 80.50 86 LEU A C 1
ATOM 661 O O . LEU A 1 86 ? -15.698 -4.927 9.186 1.00 80.50 86 LEU A O 1
ATOM 665 N N . TYR A 1 87 ? -14.663 -6.474 10.456 1.00 79.25 87 TYR A N 1
ATOM 666 C CA . TYR A 1 87 ? -14.886 -7.585 9.533 1.00 79.25 87 TYR A CA 1
ATOM 667 C C . TYR A 1 87 ? -16.384 -7.863 9.335 1.00 79.25 87 TYR A C 1
ATOM 669 O O . TYR A 1 87 ? -16.862 -7.893 8.204 1.00 79.25 87 TYR A O 1
ATOM 677 N N . SER A 1 88 ? -17.138 -7.962 10.432 1.00 80.31 88 SER A N 1
ATOM 678 C CA . SER A 1 88 ? -18.580 -8.259 10.419 1.00 80.31 88 SER A CA 1
ATOM 679 C C . SER A 1 88 ? -19.407 -7.181 9.706 1.00 80.31 88 SER A C 1
ATOM 681 O O . SER A 1 88 ? -20.404 -7.478 9.039 1.00 80.31 88 SER A O 1
ATOM 683 N N . SER A 1 89 ? -18.977 -5.920 9.806 1.00 75.62 89 SER A N 1
ATOM 684 C CA . SER A 1 89 ? -19.634 -4.796 9.132 1.00 75.62 89 SER A CA 1
ATOM 685 C C . SER A 1 89 ? -19.545 -4.865 7.598 1.00 75.62 89 SER A C 1
ATOM 687 O O . SER A 1 89 ? -20.479 -4.447 6.913 1.00 75.62 89 SER A O 1
ATOM 689 N N . ASP A 1 90 ? -18.476 -5.437 7.029 1.00 70.62 90 ASP A N 1
ATOM 690 C CA . ASP A 1 90 ? -18.331 -5.555 5.567 1.00 70.62 90 ASP A CA 1
ATOM 691 C C . ASP A 1 90 ? -19.181 -6.690 4.995 1.00 70.62 90 ASP A C 1
ATOM 693 O O . ASP A 1 90 ? -19.770 -6.546 3.923 1.00 70.62 90 ASP A O 1
ATOM 697 N N . THR A 1 91 ? -19.296 -7.798 5.733 1.00 65.50 91 THR A N 1
ATOM 698 C CA . THR A 1 91 ? -20.124 -8.948 5.345 1.00 65.50 91 THR A CA 1
ATOM 699 C C . THR A 1 91 ? -21.604 -8.578 5.298 1.00 65.50 91 THR A C 1
ATOM 701 O O . THR A 1 91 ? -22.329 -9.029 4.419 1.00 65.50 91 THR A O 1
ATOM 704 N N . SER A 1 92 ? -22.036 -7.695 6.201 1.00 58.00 92 SER A N 1
ATOM 705 C CA . SER A 1 92 ? -23.419 -7.203 6.275 1.00 58.00 92 SER A CA 1
ATOM 706 C C . SER A 1 92 ? -23.762 -6.189 5.175 1.00 58.00 92 SER A C 1
ATOM 708 O O . SER A 1 92 ? -24.931 -5.964 4.890 1.00 58.00 92 SER A O 1
ATOM 710 N N . SER A 1 93 ? -22.749 -5.584 4.546 1.00 53.38 93 SER A N 1
ATOM 711 C CA . SER A 1 93 ? -22.903 -4.580 3.481 1.00 53.38 93 SER A CA 1
ATOM 712 C C . SER A 1 93 ? -22.965 -5.191 2.070 1.00 53.38 93 SER A C 1
ATOM 714 O O . SER A 1 93 ? -23.012 -4.450 1.090 1.00 53.38 93 SER A O 1
ATOM 716 N N . SER A 1 94 ? -22.893 -6.523 1.959 1.00 46.62 94 SER A N 1
ATOM 717 C CA . SER A 1 94 ? -22.798 -7.262 0.689 1.00 46.62 94 SER A CA 1
ATOM 718 C C . SER A 1 94 ? -24.030 -8.139 0.397 1.00 46.62 94 SER A C 1
ATOM 720 O O . SER A 1 94 ? -23.927 -9.069 -0.403 1.00 46.62 94 SER A O 1
ATOM 722 N N . ILE A 1 95 ? -25.171 -7.856 1.042 1.00 38.19 95 ILE A N 1
ATOM 723 C CA . ILE A 1 95 ? -26.481 -8.491 0.795 1.00 38.19 95 ILE A CA 1
ATOM 724 C C . ILE A 1 95 ? -27.451 -7.440 0.260 1.00 38.19 95 ILE A C 1
ATOM 726 O O . ILE A 1 95 ? -27.490 -6.339 0.855 1.00 38.19 95 ILE A O 1
#

Sequence (95 aa):
VYTAGEEQGQILGYGNMNLQITEYNNGMIYSVRAGKGVLVVATDPNVQIGFIRATLKKWAPKIAQVLNRHILKGAPETISDDLKELYSSDTSSSI

Radius of gyration: 15.41 Å; chains: 1; bounding box: 41×32×36 Å